Protein AF-A0A5B7ERP1-F1 (afdb_monomer_lite)

Sequence (103 aa):
MVDTQDTHITPLSYSSGKLSILLLNVYLPIDCARNKDEQMYLGKLVSLIDDALQCHICTAGDFNAKPSSEAFKDLEDVLREWDMIVADVSMMPSATFKHVNFP

Secondary structure (DSSP, 8-state):
---TT--SEEEEEEEETTEEEEEEEEE--TTGGG-THHHHHHHHHHHHHHTTTTSEEEEEEE----TTSHHHHHHHHHHHHTT-----TTTS-TT--------

Radius of gyration: 14.64 Å; chains: 1; bounding box: 37×30×34 Å

pLDDT: mean 78.35, std 14.55, range [35.94, 93.25]

Organism: Portunus trituberculatus (NCBI:txid210409)

Foldseek 3Di:
DPDPPPPQWDWDWDDDDQAIEIETEHDADLVLVVDPVLVVVLVVVLVVVVVPVSHHYDYDYCPNADCPDPSVVVSVVSCVVVVHDDDDPVNDPPPDDDDDDDD

InterPro domains:
  IPR036691 Endonuclease/exonuclease/phosphatase superfamily [G3DSA:3.60.10.10] (2-102)
  IPR036691 Endonuclease/exonuclease/phosphatase superfamily [SSF56219] (15-79)

Structure (mmCIF, N/CA/C/O backbone):
data_AF-A0A5B7ERP1-F1
#
_entry.id   AF-A0A5B7ERP1-F1
#
loop_
_atom_site.group_PDB
_atom_site.id
_atom_site.type_symbol
_atom_site.label_atom_id
_atom_site.label_alt_id
_atom_site.label_comp_id
_atom_site.label_asym_id
_atom_site.label_entity_id
_atom_site.label_seq_id
_atom_site.pdbx_PDB_ins_code
_atom_site.Cartn_x
_atom_site.Cartn_y
_atom_site.Cartn_z
_atom_site.occupancy
_atom_site.B_iso_or_equiv
_atom_site.auth_seq_id
_atom_site.auth_comp_id
_atom_site.auth_asym_id
_atom_site.auth_atom_id
_atom_site.pdbx_PDB_model_num
ATOM 1 N N . MET A 1 1 ? 13.251 13.278 8.170 1.00 35.94 1 MET A N 1
ATOM 2 C CA . MET A 1 1 ? 12.200 14.288 7.918 1.00 35.94 1 MET A CA 1
ATOM 3 C C . MET A 1 1 ? 11.337 13.741 6.808 1.00 35.94 1 MET A C 1
ATOM 5 O O . MET A 1 1 ? 11.889 13.428 5.763 1.00 35.94 1 MET A O 1
ATOM 9 N N . VAL A 1 2 ? 10.043 13.562 7.056 1.00 42.22 2 VAL A N 1
ATOM 10 C CA . VAL A 1 2 ? 9.086 13.181 6.013 1.00 42.22 2 VAL A CA 1
ATOM 11 C C . VAL A 1 2 ? 8.891 14.403 5.123 1.00 42.22 2 VAL A C 1
ATOM 13 O O . VAL A 1 2 ? 8.549 15.472 5.628 1.00 42.22 2 VAL A O 1
ATOM 16 N N . ASP A 1 3 ? 9.187 14.267 3.834 1.00 46.47 3 ASP A N 1
ATOM 17 C CA . ASP A 1 3 ? 8.910 15.309 2.851 1.00 46.47 3 ASP A CA 1
ATOM 18 C C . ASP A 1 3 ? 7.392 15.513 2.771 1.00 46.47 3 ASP A C 1
ATOM 20 O O . ASP A 1 3 ? 6.643 14.599 2.420 1.00 46.47 3 ASP A O 1
ATOM 24 N N . THR A 1 4 ? 6.933 16.699 3.163 1.00 45.72 4 THR A N 1
ATOM 25 C CA . THR A 1 4 ? 5.513 17.065 3.184 1.00 45.72 4 THR A CA 1
ATOM 26 C C . THR A 1 4 ? 4.971 17.418 1.797 1.00 45.72 4 THR A C 1
ATOM 28 O O . THR A 1 4 ? 3.768 17.646 1.673 1.00 45.72 4 THR A O 1
ATOM 31 N N . GLN A 1 5 ? 5.817 17.455 0.760 1.00 56.69 5 GLN A N 1
ATOM 32 C CA . GLN A 1 5 ? 5.402 17.624 -0.639 1.00 56.69 5 GLN A CA 1
ATOM 33 C C . GLN A 1 5 ? 5.252 16.294 -1.389 1.00 56.69 5 GLN A C 1
ATOM 35 O O . GLN A 1 5 ? 4.696 16.270 -2.488 1.00 56.69 5 GLN A O 1
ATOM 40 N N . ASP A 1 6 ? 5.715 15.186 -0.806 1.00 66.50 6 ASP A N 1
ATOM 41 C CA . ASP A 1 6 ? 5.604 13.868 -1.417 1.00 66.50 6 ASP A CA 1
ATOM 42 C C . ASP A 1 6 ? 4.172 13.318 -1.277 1.00 66.50 6 ASP A C 1
ATOM 44 O O . ASP A 1 6 ? 3.771 12.782 -0.238 1.00 66.50 6 ASP A O 1
ATOM 48 N N . THR A 1 7 ? 3.427 13.447 -2.376 1.00 76.69 7 THR A N 1
ATOM 49 C CA . THR A 1 7 ? 2.031 13.015 -2.538 1.00 76.69 7 THR A CA 1
ATOM 50 C C . THR A 1 7 ? 1.884 11.557 -2.987 1.00 76.69 7 THR A C 1
ATOM 52 O O . THR A 1 7 ? 0.756 11.081 -3.125 1.00 76.69 7 THR A O 1
ATOM 55 N N . HIS A 1 8 ? 2.988 10.820 -3.173 1.00 86.06 8 HIS A N 1
ATOM 56 C CA . HIS A 1 8 ? 2.967 9.442 -3.677 1.00 86.06 8 HIS A CA 1
ATOM 57 C C . HIS A 1 8 ? 2.380 8.439 -2.681 1.00 86.06 8 HIS A C 1
ATOM 59 O O . HIS A 1 8 ? 1.829 7.421 -3.088 1.00 86.06 8 HIS A O 1
ATOM 65 N N . ILE A 1 9 ? 2.463 8.724 -1.379 1.00 89.88 9 ILE A N 1
ATOM 66 C CA . ILE A 1 9 ? 1.779 7.953 -0.336 1.00 89.88 9 ILE A CA 1
ATOM 67 C C . ILE A 1 9 ? 1.075 8.946 0.578 1.00 89.88 9 ILE A C 1
ATOM 69 O O . ILE A 1 9 ? 1.720 9.645 1.364 1.00 89.88 9 ILE A O 1
ATOM 73 N N . THR A 1 10 ? -0.247 9.018 0.451 1.00 90.56 10 THR A N 1
ATOM 74 C CA . THR A 1 10 ? -1.088 9.927 1.233 1.00 90.56 10 THR A CA 1
ATOM 75 C C . THR A 1 10 ? -1.835 9.137 2.309 1.00 90.56 10 THR A C 1
ATOM 77 O O . THR A 1 10 ? -2.688 8.312 1.964 1.00 90.56 10 THR A O 1
ATOM 80 N N . PRO A 1 11 ? -1.549 9.370 3.602 1.00 90.94 11 PRO A N 1
ATOM 81 C CA . PRO A 1 11 ? -2.276 8.731 4.687 1.00 90.94 11 PRO A CA 1
ATOM 82 C C . PRO A 1 11 ? -3.614 9.429 4.952 1.00 90.94 11 PRO A C 1
ATOM 84 O O . PRO A 1 11 ? -3.698 10.656 5.027 1.00 90.94 11 PRO A O 1
ATOM 87 N N . LEU A 1 12 ? -4.657 8.632 5.160 1.00 90.44 12 LEU A N 1
ATOM 88 C CA . LEU A 1 12 ? -5.971 9.056 5.624 1.00 90.44 12 LEU A CA 1
ATOM 89 C C . LEU A 1 12 ? -6.351 8.217 6.844 1.00 90.44 12 LEU A C 1
ATOM 91 O O . LEU A 1 12 ? -6.597 7.016 6.739 1.00 90.44 12 LEU A O 1
ATOM 95 N N . SER A 1 13 ? -6.401 8.854 8.011 1.00 90.88 13 SER A N 1
ATOM 96 C CA . SER A 1 13 ? -6.812 8.203 9.251 1.00 90.88 13 SER A CA 1
ATOM 97 C C . SER A 1 13 ? -8.303 8.395 9.515 1.00 90.88 13 SER A C 1
ATOM 99 O O . SER A 1 13 ? -8.878 9.463 9.296 1.00 90.88 13 SER A O 1
ATOM 101 N N . TYR A 1 14 ? -8.936 7.339 10.013 1.00 89.81 14 TYR A N 1
ATOM 102 C CA . TYR A 1 14 ? -10.309 7.352 10.492 1.00 89.81 14 TYR A CA 1
ATOM 103 C C . TYR A 1 14 ? -10.378 6.650 11.842 1.00 89.81 14 TYR A C 1
ATOM 105 O O . TYR A 1 14 ? -9.932 5.514 11.982 1.00 89.81 14 TYR A O 1
ATOM 113 N N . SER A 1 15 ? -10.990 7.299 12.827 1.00 91.81 15 SER A N 1
ATOM 114 C CA . SER A 1 15 ? -11.199 6.703 14.144 1.00 91.81 15 SER A CA 1
ATOM 115 C C . SER A 1 15 ? -12.634 6.926 14.605 1.00 91.81 15 SER A C 1
ATOM 117 O O . SER A 1 15 ? -13.146 8.045 14.568 1.00 91.81 15 SER A O 1
ATOM 119 N N . SER A 1 16 ? -13.287 5.856 15.053 1.00 91.81 16 SER A N 1
ATOM 120 C CA . SER A 1 16 ? -14.635 5.896 15.619 1.00 91.81 16 SER A CA 1
ATOM 121 C C . SER A 1 16 ? -14.794 4.832 16.703 1.00 91.81 16 SER A C 1
ATOM 123 O O . SER A 1 16 ? -14.760 3.626 16.448 1.00 91.81 16 SER A O 1
ATOM 125 N N . GLY A 1 17 ? -14.947 5.278 17.951 1.00 90.00 17 GLY A N 1
ATOM 126 C CA . GLY A 1 17 ? -15.000 4.391 19.111 1.00 90.00 17 GLY A CA 1
ATOM 127 C C . GLY A 1 17 ? -13.708 3.583 19.268 1.00 90.00 17 GLY A C 1
ATOM 128 O O . GLY A 1 17 ? -12.641 4.153 19.462 1.00 90.00 17 GLY A O 1
ATOM 129 N N . LYS A 1 18 ? -13.817 2.250 19.204 1.00 90.25 18 LYS A N 1
ATOM 130 C CA . LYS A 1 18 ? -12.668 1.325 19.275 1.00 90.25 18 LYS A CA 1
ATOM 131 C C . LYS A 1 18 ? -12.050 1.014 17.910 1.00 90.25 18 LYS A C 1
ATOM 133 O O . LYS A 1 18 ? -11.051 0.308 17.853 1.00 90.25 18 LYS A O 1
ATOM 138 N N . LEU A 1 19 ? -12.668 1.477 16.826 1.00 90.88 19 LEU A N 1
ATOM 139 C CA . LEU A 1 19 ? -12.196 1.235 15.472 1.00 90.88 19 LEU A CA 1
ATOM 140 C C . LEU A 1 19 ? -11.236 2.353 15.071 1.00 90.88 19 LEU A C 1
ATOM 142 O O . LEU A 1 19 ? -11.621 3.522 15.082 1.00 90.88 19 LEU A O 1
ATOM 146 N N . SER A 1 20 ? -10.019 1.984 14.684 1.00 93.12 20 SER A N 1
ATOM 147 C CA . SER A 1 20 ? -9.061 2.885 14.047 1.00 93.12 20 SER A CA 1
ATOM 148 C C . SER A 1 20 ? -8.606 2.275 12.729 1.00 93.12 20 SER A C 1
ATOM 150 O O . SER A 1 20 ? -8.240 1.100 12.692 1.00 93.12 20 SER A O 1
ATOM 152 N N . ILE A 1 21 ? -8.677 3.050 11.652 1.00 93.25 21 ILE A N 1
ATOM 153 C CA . ILE A 1 21 ? -8.314 2.644 10.297 1.00 93.25 21 ILE A CA 1
ATOM 154 C C . ILE A 1 21 ? -7.313 3.653 9.743 1.00 93.25 21 ILE A C 1
ATOM 156 O O . ILE A 1 21 ? -7.548 4.861 9.801 1.00 93.25 21 ILE A O 1
ATOM 160 N N . LEU A 1 22 ? -6.231 3.151 9.162 1.00 92.69 22 LEU A N 1
ATOM 161 C CA . LEU A 1 22 ? -5.317 3.913 8.329 1.00 92.69 22 LEU A CA 1
ATOM 162 C C . LEU A 1 22 ? -5.479 3.455 6.878 1.00 92.69 22 LEU A C 1
ATOM 164 O O . LEU A 1 22 ? -5.194 2.308 6.539 1.00 92.69 22 LEU A O 1
ATOM 168 N N . LEU A 1 23 ? -5.960 4.357 6.029 1.00 92.38 23 LEU A N 1
ATOM 169 C CA . LEU A 1 23 ? -6.028 4.173 4.586 1.00 92.38 23 LEU A CA 1
ATOM 170 C C . LEU A 1 23 ? -4.810 4.856 3.958 1.00 92.38 23 LEU A C 1
ATOM 172 O O . LEU A 1 23 ? -4.615 6.056 4.136 1.00 92.38 23 LEU A O 1
ATOM 176 N N . LEU A 1 24 ? -3.994 4.108 3.227 1.00 92.44 24 LEU A N 1
ATOM 177 C CA . LEU A 1 24 ? -2.840 4.623 2.497 1.00 92.44 24 LEU A CA 1
ATOM 178 C C . LEU A 1 24 ? -3.189 4.654 1.010 1.00 92.44 24 LEU A C 1
ATOM 180 O O . LEU A 1 24 ? -3.305 3.607 0.376 1.00 92.44 24 LEU A O 1
ATOM 184 N N . ASN A 1 25 ? -3.387 5.856 0.467 1.00 91.38 25 ASN A N 1
ATOM 185 C CA . ASN A 1 25 ? -3.564 6.048 -0.968 1.00 91.38 25 ASN A CA 1
ATOM 186 C C . ASN A 1 25 ? -2.189 6.134 -1.638 1.00 91.38 25 ASN A C 1
ATOM 188 O O . ASN A 1 25 ? -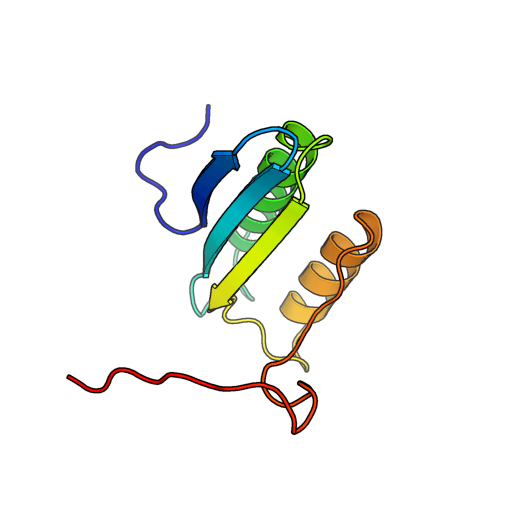1.419 7.048 -1.329 1.00 91.38 25 ASN A O 1
ATOM 192 N N . VAL A 1 26 ? -1.897 5.194 -2.534 1.00 90.19 26 VAL A N 1
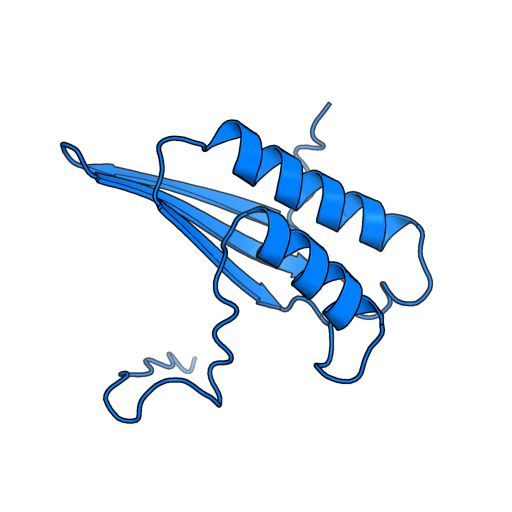ATOM 193 C CA . VAL A 1 26 ? -0.580 5.026 -3.156 1.00 90.19 26 VAL A CA 1
ATOM 194 C C . VAL A 1 26 ? -0.621 5.370 -4.645 1.00 90.19 26 VAL A C 1
ATOM 196 O O . VAL A 1 26 ? -1.513 4.954 -5.380 1.00 90.19 26 VAL A O 1
ATOM 199 N N . TYR A 1 27 ? 0.376 6.114 -5.104 1.00 89.06 27 TYR A N 1
ATOM 200 C CA . TYR A 1 27 ? 0.657 6.352 -6.514 1.00 89.06 27 TYR A CA 1
ATOM 201 C C . TYR A 1 27 ? 2.173 6.367 -6.718 1.00 89.06 27 TYR A C 1
ATOM 203 O O . TYR A 1 27 ? 2.818 7.392 -6.493 1.00 89.06 27 TYR A O 1
ATOM 211 N N . LEU A 1 28 ? 2.758 5.238 -7.116 1.00 85.94 28 LEU A N 1
ATOM 212 C CA . LEU A 1 28 ? 4.198 5.130 -7.370 1.00 85.94 28 LEU A CA 1
ATOM 213 C C . LEU A 1 28 ? 4.518 5.442 -8.843 1.00 85.94 28 LEU A C 1
ATOM 215 O O . LEU A 1 28 ? 3.713 5.119 -9.712 1.00 85.94 28 LEU A O 1
ATOM 219 N N . PRO A 1 29 ? 5.661 6.068 -9.170 1.00 80.38 29 PRO A N 1
ATOM 220 C CA . PRO A 1 29 ? 6.054 6.340 -10.557 1.00 80.38 29 PRO A CA 1
ATOM 221 C C . PRO A 1 29 ? 6.207 5.079 -11.441 1.00 80.38 29 PRO A C 1
ATOM 223 O O . PRO A 1 29 ? 6.687 4.044 -10.996 1.00 80.38 29 PRO A O 1
ATOM 226 N N . ILE A 1 30 ? 5.892 5.197 -12.740 1.00 66.38 30 ILE A N 1
ATOM 227 C CA . ILE A 1 30 ? 5.925 4.105 -13.748 1.00 66.38 30 ILE A CA 1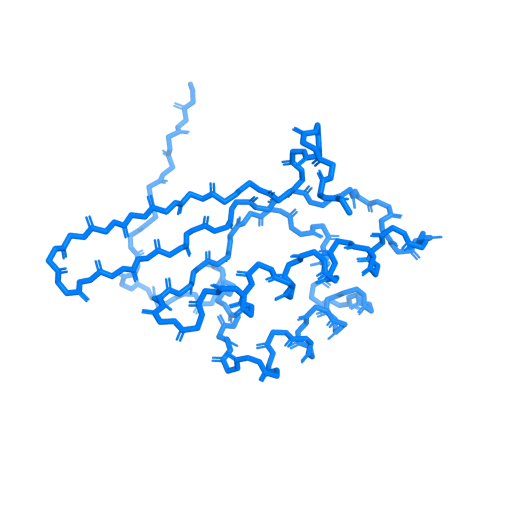
ATOM 228 C C . ILE A 1 30 ? 7.327 3.483 -13.956 1.00 66.38 30 ILE A C 1
ATOM 230 O O . ILE A 1 30 ? 7.434 2.350 -14.421 1.00 66.38 30 ILE A O 1
ATOM 234 N N . ASP A 1 31 ? 8.402 4.202 -13.618 1.00 62.94 31 ASP A N 1
ATOM 235 C CA . ASP A 1 31 ? 9.797 3.794 -13.878 1.00 62.94 31 ASP A CA 1
ATOM 236 C C . ASP A 1 31 ? 10.587 3.500 -12.585 1.00 62.94 31 ASP A C 1
ATOM 238 O O . ASP A 1 31 ? 11.803 3.689 -12.517 1.00 62.94 31 ASP A O 1
ATOM 242 N N . CYS A 1 32 ? 9.902 3.040 -11.530 1.00 52.84 32 CYS A N 1
ATOM 243 C CA . CYS A 1 32 ? 10.549 2.610 -10.283 1.00 52.84 32 CYS A CA 1
ATOM 244 C C . CYS A 1 32 ? 11.555 1.465 -10.495 1.00 52.84 32 CYS A C 1
ATOM 246 O O . CYS A 1 32 ? 12.603 1.467 -9.856 1.00 52.84 32 CYS A O 1
ATOM 248 N N . ALA A 1 33 ? 11.337 0.616 -11.509 1.00 51.66 33 ALA A N 1
ATOM 249 C CA . ALA A 1 33 ? 12.222 -0.493 -11.881 1.00 51.66 33 ALA A CA 1
ATOM 250 C C . ALA A 1 33 ? 13.659 -0.077 -12.278 1.00 51.66 33 ALA A C 1
ATOM 252 O O . ALA A 1 33 ? 14.506 -0.938 -12.526 1.00 51.66 33 ALA A O 1
ATOM 253 N N . ARG A 1 34 ? 13.956 1.229 -12.378 1.00 53.75 34 ARG A N 1
ATOM 254 C CA . ARG A 1 34 ? 15.297 1.763 -12.666 1.00 53.75 34 ARG A CA 1
ATOM 255 C C . ARG A 1 34 ? 15.920 2.590 -11.536 1.00 53.75 34 ARG A C 1
ATOM 257 O O . ARG A 1 34 ? 17.091 2.952 -11.671 1.00 53.75 34 ARG A O 1
ATOM 264 N N . ASN A 1 35 ? 15.219 2.869 -10.431 1.00 53.84 35 ASN A N 1
ATOM 265 C CA . ASN A 1 35 ? 15.624 3.918 -9.488 1.00 53.84 35 ASN A CA 1
ATOM 266 C C . ASN A 1 35 ? 15.736 3.478 -8.020 1.00 53.84 35 ASN A C 1
ATOM 268 O O . ASN A 1 35 ? 14.931 2.722 -7.489 1.00 53.84 35 ASN A O 1
ATOM 272 N N . LYS A 1 36 ? 16.692 4.112 -7.324 1.00 61.28 36 LYS A N 1
ATOM 273 C CA . LYS A 1 36 ? 16.829 4.139 -5.853 1.00 61.28 36 LYS A CA 1
ATOM 274 C C . LYS A 1 36 ? 15.553 4.590 -5.123 1.00 61.28 36 LYS A C 1
ATOM 276 O O . LYS A 1 36 ? 15.429 4.370 -3.922 1.00 61.28 36 LYS A O 1
ATOM 281 N N . ASP A 1 37 ? 14.637 5.229 -5.844 1.00 69.94 37 ASP A N 1
ATOM 282 C CA . ASP A 1 37 ? 13.414 5.818 -5.310 1.00 69.94 37 ASP A CA 1
ATOM 283 C C . ASP A 1 37 ? 12.372 4.755 -4.938 1.00 69.94 37 ASP A C 1
ATOM 285 O O . ASP A 1 37 ? 11.588 4.975 -4.023 1.00 69.94 37 ASP A O 1
ATOM 289 N N . GLU A 1 38 ? 12.388 3.574 -5.568 1.00 73.00 38 GLU A N 1
ATOM 290 C CA . GLU A 1 38 ? 11.469 2.482 -5.214 1.00 73.00 38 GLU A CA 1
ATOM 291 C C . GLU A 1 38 ? 11.638 2.058 -3.752 1.00 73.00 38 GLU A C 1
ATOM 293 O O . GLU A 1 38 ? 10.684 2.043 -2.976 1.00 73.00 38 GLU A O 1
ATOM 298 N N . GLN A 1 39 ? 12.886 1.826 -3.348 1.00 77.31 39 GLN A N 1
ATOM 299 C CA . GLN A 1 39 ? 13.243 1.479 -1.973 1.00 77.31 39 GLN A CA 1
ATOM 300 C C . GLN A 1 39 ? 12.892 2.602 -0.988 1.00 77.31 39 GLN A C 1
ATOM 302 O O . GLN A 1 39 ? 12.520 2.338 0.154 1.00 77.31 39 GLN A O 1
ATOM 307 N N . MET A 1 40 ? 12.954 3.864 -1.426 1.00 84.81 40 MET A N 1
ATOM 308 C CA . MET A 1 40 ? 12.505 4.999 -0.620 1.00 84.81 40 MET A CA 1
ATOM 309 C C . MET A 1 40 ? 10.989 4.955 -0.384 1.00 84.81 40 MET A C 1
ATOM 311 O O . MET A 1 40 ? 10.550 5.161 0.748 1.00 84.81 40 MET A O 1
ATOM 315 N N . TYR A 1 41 ? 10.188 4.669 -1.414 1.00 85.19 41 TYR A N 1
ATOM 316 C CA . TYR A 1 41 ? 8.732 4.579 -1.276 1.00 85.19 41 TYR A CA 1
ATOM 317 C C . TYR A 1 41 ? 8.298 3.362 -0.458 1.00 85.19 41 TYR A C 1
ATOM 319 O O . TYR A 1 41 ? 7.421 3.501 0.395 1.00 85.19 41 TYR A O 1
ATOM 327 N N . LEU A 1 42 ? 8.941 2.206 -0.646 1.00 85.81 42 LEU A N 1
ATOM 328 C CA . LEU A 1 42 ? 8.720 1.028 0.198 1.00 85.81 42 LEU A CA 1
ATOM 329 C C . LEU A 1 42 ? 9.094 1.320 1.656 1.00 85.81 42 LEU A C 1
ATOM 331 O O . LEU A 1 42 ? 8.298 1.064 2.554 1.00 85.81 42 LEU A O 1
ATOM 335 N N . GLY A 1 43 ? 10.240 1.960 1.903 1.00 87.81 43 GLY A N 1
ATOM 336 C CA . GLY A 1 43 ? 10.636 2.380 3.249 1.00 87.81 43 GLY A CA 1
ATOM 337 C C . GLY A 1 43 ? 9.656 3.371 3.886 1.00 87.81 43 GLY A C 1
ATOM 338 O O . GLY A 1 43 ? 9.354 3.269 5.075 1.00 87.81 43 GLY A O 1
ATOM 339 N N . LYS A 1 44 ? 9.102 4.309 3.105 1.00 88.94 44 LYS A N 1
ATOM 340 C CA . LYS A 1 44 ? 8.054 5.231 3.574 1.00 88.94 44 LYS A CA 1
ATOM 341 C C . LYS A 1 44 ? 6.755 4.491 3.900 1.00 88.94 44 LYS A C 1
ATOM 343 O O . LYS A 1 44 ? 6.146 4.789 4.924 1.00 88.94 44 LYS A O 1
ATOM 348 N N . LEU A 1 45 ? 6.343 3.540 3.060 1.00 89.12 45 LEU A N 1
ATOM 349 C CA . LEU A 1 45 ? 5.170 2.697 3.299 1.00 89.12 45 LEU A CA 1
ATOM 350 C C . LEU A 1 45 ? 5.318 1.926 4.615 1.00 89.12 45 LEU A C 1
ATOM 352 O O . LEU A 1 45 ? 4.434 2.003 5.464 1.00 89.12 45 LEU A O 1
ATOM 356 N N . VAL A 1 46 ? 6.460 1.265 4.802 1.00 89.31 46 VAL A N 1
ATOM 357 C CA . VAL A 1 46 ? 6.806 0.524 6.022 1.00 89.31 46 VAL A CA 1
ATOM 358 C C . VAL A 1 46 ? 6.779 1.423 7.251 1.00 89.31 46 VAL A C 1
ATOM 360 O O . VAL A 1 46 ? 6.096 1.109 8.219 1.00 89.31 46 VAL A O 1
ATOM 363 N N . SER A 1 47 ? 7.434 2.586 7.196 1.00 90.25 47 SER A N 1
ATOM 364 C CA . SER A 1 47 ? 7.444 3.530 8.319 1.00 90.25 47 SER A CA 1
ATOM 365 C C . SER A 1 47 ? 6.031 3.950 8.734 1.00 90.25 47 SER A C 1
ATOM 367 O O . SER A 1 47 ? 5.759 4.074 9.922 1.00 90.25 47 SER A O 1
ATOM 369 N N . LEU A 1 48 ? 5.123 4.154 7.775 1.00 90.06 48 LEU A N 1
ATOM 370 C CA . LEU A 1 48 ? 3.731 4.507 8.067 1.00 90.06 48 LEU A CA 1
ATOM 371 C C . LEU A 1 48 ? 2.939 3.340 8.671 1.00 90.06 48 LEU A C 1
ATOM 373 O O . LEU A 1 48 ? 2.029 3.576 9.464 1.00 90.06 48 LEU A O 1
ATOM 377 N N . ILE A 1 49 ? 3.259 2.102 8.290 1.00 89.12 49 ILE A N 1
ATOM 378 C CA . ILE A 1 49 ? 2.648 0.893 8.852 1.00 89.12 49 ILE A CA 1
ATOM 379 C C . ILE A 1 49 ? 3.117 0.689 10.299 1.00 89.12 49 ILE A C 1
ATOM 381 O O . ILE A 1 49 ? 2.286 0.491 11.188 1.00 89.12 49 ILE A O 1
ATOM 385 N N . ASP A 1 50 ? 4.421 0.812 10.549 1.00 88.88 50 ASP A N 1
ATOM 386 C CA . ASP A 1 50 ? 5.024 0.675 11.880 1.00 88.88 50 ASP A CA 1
ATOM 387 C C . ASP A 1 50 ? 4.533 1.747 12.861 1.00 88.88 50 ASP A C 1
ATOM 389 O O . ASP A 1 50 ? 4.271 1.462 14.032 1.00 88.88 50 ASP A O 1
ATOM 393 N N . ASP A 1 51 ? 4.318 2.976 12.391 1.00 88.31 51 ASP A N 1
ATOM 394 C CA . ASP A 1 51 ? 3.749 4.046 13.217 1.00 88.31 51 ASP A CA 1
ATOM 395 C C . ASP A 1 51 ? 2.268 3.786 13.586 1.00 88.31 51 ASP A C 1
ATOM 397 O O . ASP A 1 51 ? 1.713 4.444 14.473 1.00 88.31 51 ASP A O 1
ATOM 401 N N . ALA A 1 52 ? 1.614 2.814 12.938 1.00 85.50 52 ALA A N 1
ATOM 402 C CA . ALA A 1 52 ? 0.177 2.563 13.012 1.00 85.50 52 ALA A CA 1
ATOM 403 C C . ALA A 1 52 ? -0.212 1.200 13.620 1.00 85.50 52 ALA A C 1
ATOM 405 O O . ALA A 1 52 ? -1.345 0.757 13.425 1.00 85.50 52 ALA A O 1
ATOM 406 N N . LEU A 1 53 ? 0.659 0.574 14.425 1.00 71.25 53 LEU A N 1
ATOM 407 C CA . LEU A 1 53 ? 0.505 -0.782 15.004 1.00 71.25 53 LEU A CA 1
ATOM 408 C C . LEU A 1 53 ? -0.826 -1.098 15.729 1.00 71.25 53 LEU A C 1
ATOM 410 O O . LEU A 1 53 ? -1.119 -2.262 15.987 1.00 71.25 53 LEU A O 1
ATOM 414 N N . GLN A 1 54 ? -1.637 -0.099 16.089 1.00 77.44 54 GLN A N 1
ATOM 415 C CA . GLN A 1 54 ? -2.949 -0.289 16.736 1.00 77.44 54 GLN A CA 1
ATOM 416 C C . GLN A 1 54 ? -4.148 -0.037 15.803 1.00 77.44 54 GLN A C 1
ATOM 418 O O . GLN A 1 54 ? -5.290 0.017 16.265 1.00 77.44 54 GLN A O 1
ATOM 423 N N . CYS A 1 55 ? -3.912 0.142 14.503 1.00 84.50 55 CYS A N 1
ATOM 424 C CA . CYS A 1 55 ? -4.940 0.438 13.509 1.00 84.50 55 CYS A CA 1
ATOM 425 C C . CYS A 1 55 ? -5.117 -0.726 12.532 1.00 84.50 55 CYS A C 1
ATOM 427 O O . CYS A 1 55 ? -4.180 -1.454 12.222 1.00 84.50 55 CYS A O 1
ATOM 429 N N . HIS A 1 56 ? -6.318 -0.864 11.978 1.00 89.12 56 HIS A N 1
ATOM 430 C CA . HIS A 1 56 ? -6.500 -1.621 10.746 1.00 89.12 56 HIS A CA 1
ATOM 431 C C . HIS A 1 56 ? -5.891 -0.827 9.595 1.00 89.12 56 HIS A C 1
ATOM 433 O O . HIS A 1 56 ? -6.218 0.345 9.420 1.00 89.12 56 HIS A O 1
ATOM 439 N N . ILE A 1 57 ? -5.030 -1.451 8.802 1.00 90.81 57 ILE A N 1
ATOM 440 C CA . ILE A 1 57 ? -4.333 -0.770 7.712 1.00 90.81 57 ILE A CA 1
ATOM 441 C C . ILE A 1 57 ? -4.852 -1.306 6.383 1.00 90.81 57 ILE A C 1
ATOM 443 O O . ILE A 1 57 ? -4.979 -2.514 6.191 1.00 90.81 57 ILE A O 1
ATOM 447 N N . CYS A 1 58 ? -5.159 -0.401 5.462 1.00 90.50 58 CYS A N 1
ATOM 448 C CA . CYS A 1 58 ? -5.459 -0.727 4.077 1.00 90.50 58 CYS A CA 1
ATOM 449 C C . CYS A 1 58 ? -4.603 0.162 3.185 1.00 90.50 58 CYS A C 1
ATOM 451 O O . CYS A 1 58 ? -4.618 1.383 3.327 1.00 90.50 58 CYS A O 1
ATOM 453 N N . THR A 1 59 ? -3.869 -0.453 2.267 1.00 89.50 59 THR A N 1
ATOM 454 C CA . THR A 1 59 ? -3.098 0.254 1.249 1.00 89.50 59 THR A CA 1
ATOM 455 C C . THR A 1 59 ? -3.719 -0.014 -0.113 1.00 89.50 59 THR A C 1
ATOM 457 O O . THR A 1 59 ? -4.046 -1.158 -0.434 1.00 89.50 59 THR A O 1
ATOM 460 N N . ALA A 1 60 ? -3.966 1.040 -0.885 1.00 89.19 60 ALA A N 1
ATOM 461 C CA . ALA A 1 60 ? -4.651 0.942 -2.165 1.00 89.19 60 ALA A CA 1
ATOM 462 C C . ALA A 1 60 ? -4.201 2.050 -3.114 1.00 89.19 60 ALA A C 1
ATOM 464 O O . ALA A 1 60 ? -3.953 3.179 -2.699 1.00 89.19 60 ALA A O 1
ATOM 465 N N . GLY A 1 61 ? -4.147 1.729 -4.403 1.00 88.31 61 GLY A N 1
ATOM 466 C CA . GLY A 1 61 ? -3.811 2.682 -5.449 1.00 88.31 61 GLY A CA 1
ATOM 467 C C . GLY A 1 61 ? -2.963 2.049 -6.542 1.00 88.31 61 GLY A C 1
ATOM 468 O O . GLY A 1 61 ? -2.992 0.832 -6.732 1.00 88.31 61 GLY A O 1
ATOM 469 N N . ASP A 1 62 ? -2.234 2.882 -7.275 1.00 86.75 62 ASP A N 1
ATOM 470 C CA . ASP A 1 62 ? -1.399 2.447 -8.390 1.00 86.75 62 ASP A CA 1
ATOM 471 C C . ASP A 1 62 ? 0.059 2.325 -7.944 1.00 86.75 62 ASP A C 1
ATOM 473 O O . ASP A 1 62 ? 0.790 3.308 -7.832 1.00 86.75 62 ASP A O 1
ATOM 477 N N . PHE A 1 63 ? 0.484 1.095 -7.675 1.00 85.69 63 PHE A N 1
ATOM 478 C CA . PHE A 1 63 ? 1.873 0.794 -7.333 1.00 85.69 63 PHE A CA 1
ATOM 479 C C . PHE A 1 63 ? 2.788 0.757 -8.560 1.00 85.69 63 PHE A C 1
ATOM 481 O O . PHE A 1 63 ? 3.995 0.610 -8.398 1.00 85.69 63 PHE A O 1
ATOM 488 N N . ASN A 1 64 ? 2.240 0.813 -9.782 1.00 83.56 64 ASN A N 1
ATOM 489 C CA . ASN A 1 64 ? 2.970 0.607 -11.035 1.00 83.56 64 ASN A CA 1
ATOM 490 C C . ASN A 1 64 ? 3.853 -0.663 -11.074 1.00 83.56 64 ASN A C 1
ATOM 492 O O . ASN A 1 64 ? 4.730 -0.813 -11.925 1.00 83.56 64 ASN A O 1
ATOM 496 N N . ALA A 1 65 ? 3.560 -1.630 -10.202 1.00 82.12 65 ALA A N 1
ATOM 497 C CA . ALA A 1 65 ? 4.254 -2.899 -10.075 1.00 82.12 65 ALA A CA 1
ATOM 498 C C . ALA A 1 65 ? 3.388 -4.006 -10.682 1.00 82.12 65 ALA A C 1
ATOM 500 O O . ALA A 1 65 ? 2.350 -4.392 -10.143 1.00 82.12 65 ALA A O 1
ATOM 501 N N . LYS A 1 66 ? 3.792 -4.520 -11.847 1.00 82.38 66 LYS A N 1
ATOM 502 C CA . LYS A 1 66 ? 3.072 -5.629 -12.494 1.00 82.38 66 LYS A CA 1
ATOM 503 C C . LYS A 1 66 ? 3.293 -6.911 -11.689 1.00 82.38 66 LYS A C 1
ATOM 505 O O . LYS A 1 66 ? 4.443 -7.140 -11.326 1.00 82.38 66 LYS A O 1
ATOM 510 N N . PRO A 1 67 ? 2.306 -7.817 -11.549 1.00 82.31 67 PRO A N 1
ATOM 511 C CA . PRO A 1 67 ? 2.491 -9.091 -10.840 1.00 82.31 67 PRO A CA 1
ATOM 512 C C . PRO A 1 67 ? 3.698 -9.928 -11.304 1.00 82.31 67 PRO A C 1
ATOM 514 O O . PRO A 1 67 ? 4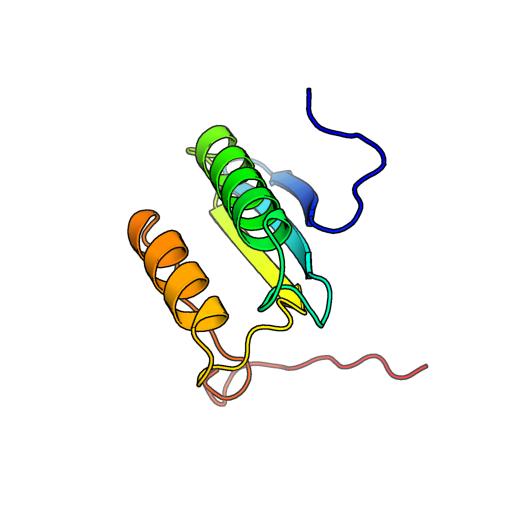.244 -10.725 -10.553 1.00 82.31 67 PRO A O 1
ATOM 517 N N . SER A 1 68 ? 4.140 -9.751 -12.553 1.00 82.31 68 SER A N 1
ATOM 518 C CA . SER A 1 68 ? 5.310 -10.430 -13.122 1.00 82.31 68 SER A CA 1
ATOM 519 C C . SER A 1 68 ? 6.652 -9.702 -12.928 1.00 82.31 68 SER A C 1
ATOM 521 O O . SER A 1 68 ? 7.672 -10.209 -13.390 1.00 82.31 68 SER A O 1
ATOM 523 N N . SER A 1 69 ? 6.664 -8.495 -12.357 1.00 82.38 69 SER A N 1
ATOM 524 C CA . SER A 1 69 ? 7.866 -7.662 -12.176 1.00 82.38 69 SER A CA 1
ATOM 525 C C . SER A 1 69 ? 8.579 -7.940 -10.851 1.00 82.38 69 SER A C 1
ATOM 527 O O . SER A 1 69 ? 7.953 -8.387 -9.896 1.00 82.38 69 SER A O 1
ATOM 529 N N . GLU A 1 70 ? 9.884 -7.655 -10.785 1.00 83.56 70 GLU A N 1
ATOM 530 C CA . GLU A 1 70 ? 10.660 -7.716 -9.532 1.00 83.56 70 GLU A CA 1
ATOM 531 C C . GLU A 1 70 ? 10.121 -6.739 -8.483 1.00 83.56 70 GLU A C 1
ATOM 533 O O . GLU A 1 70 ? 9.922 -7.145 -7.348 1.00 83.56 70 GLU A O 1
ATOM 538 N N . ALA A 1 71 ? 9.730 -5.531 -8.894 1.00 81.00 71 ALA A N 1
ATOM 539 C CA . ALA A 1 71 ? 9.103 -4.541 -8.019 1.00 81.00 71 ALA A CA 1
ATOM 540 C C . ALA A 1 71 ? 7.864 -5.069 -7.276 1.00 81.00 71 ALA A C 1
ATOM 542 O O . ALA A 1 71 ? 7.621 -4.750 -6.115 1.00 81.00 71 ALA A O 1
ATOM 543 N N . PHE A 1 72 ? 7.064 -5.918 -7.931 1.00 85.00 72 PHE A N 1
ATOM 544 C CA . PHE A 1 72 ? 5.918 -6.540 -7.271 1.00 85.00 72 PHE A CA 1
ATOM 545 C C . PHE A 1 72 ? 6.346 -7.592 -6.250 1.00 85.00 72 PHE A C 1
ATOM 547 O O . PHE A 1 72 ? 5.695 -7.711 -5.221 1.00 85.00 72 PHE A O 1
ATOM 554 N N . LYS A 1 73 ? 7.430 -8.332 -6.508 1.00 86.00 73 LYS A N 1
ATOM 555 C CA . LYS A 1 73 ? 7.968 -9.300 -5.543 1.00 86.00 73 LYS A CA 1
ATOM 556 C C . LYS A 1 73 ? 8.520 -8.592 -4.312 1.00 86.00 73 LYS A C 1
ATOM 558 O O . LYS A 1 73 ? 8.184 -8.997 -3.210 1.00 86.00 73 LYS A O 1
ATOM 563 N N . ASP A 1 74 ? 9.279 -7.515 -4.505 1.00 85.75 74 ASP A N 1
ATOM 564 C CA . ASP A 1 74 ? 9.809 -6.702 -3.407 1.00 85.75 74 ASP A CA 1
ATOM 565 C C . ASP A 1 74 ? 8.666 -6.112 -2.569 1.00 85.75 74 ASP A C 1
ATOM 567 O O . ASP A 1 74 ? 8.669 -6.215 -1.343 1.00 85.75 74 ASP A O 1
ATOM 571 N N . LEU A 1 75 ? 7.637 -5.563 -3.225 1.00 86.12 75 LEU A N 1
ATOM 572 C CA . LEU A 1 75 ? 6.426 -5.091 -2.556 1.00 86.12 75 LEU A CA 1
ATOM 573 C C . LEU A 1 75 ? 5.700 -6.220 -1.807 1.00 86.12 75 LEU A C 1
ATOM 575 O O . LEU A 1 75 ? 5.272 -6.019 -0.675 1.00 86.12 75 LEU A O 1
ATOM 579 N N . GLU A 1 76 ? 5.524 -7.385 -2.429 1.00 87.50 76 GLU A N 1
ATOM 580 C CA . GLU A 1 76 ? 4.829 -8.524 -1.825 1.00 87.50 76 GLU A CA 1
ATOM 581 C C . GLU A 1 76 ? 5.584 -9.061 -0.605 1.00 87.50 76 GLU A C 1
ATOM 583 O O . GLU A 1 76 ? 4.957 -9.331 0.419 1.00 87.50 76 GLU A O 1
ATOM 588 N N . ASP A 1 77 ? 6.907 -9.191 -0.694 1.00 88.56 77 ASP A N 1
ATOM 589 C CA . ASP A 1 77 ? 7.746 -9.666 0.403 1.00 88.56 77 ASP A CA 1
ATOM 590 C C . ASP A 1 77 ? 7.713 -8.688 1.579 1.00 88.56 77 ASP A C 1
ATOM 592 O O . ASP A 1 77 ? 7.489 -9.130 2.705 1.00 88.56 77 ASP A O 1
ATOM 596 N N . VAL A 1 78 ? 7.799 -7.376 1.314 1.00 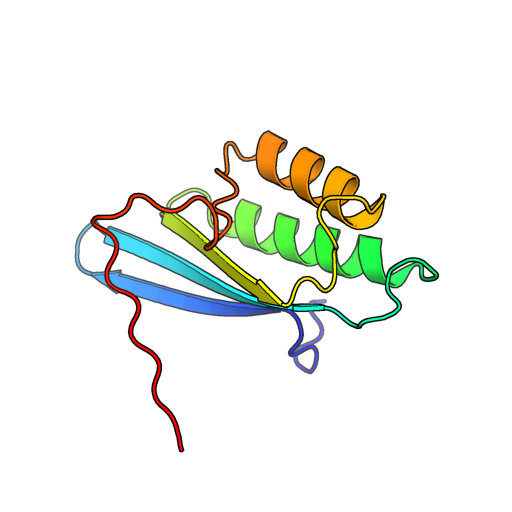87.12 78 VAL A N 1
ATOM 597 C CA . VAL A 1 78 ? 7.570 -6.335 2.327 1.00 87.12 78 VAL A CA 1
ATOM 598 C C . VAL A 1 78 ? 6.191 -6.528 2.949 1.00 87.12 78 VAL A C 1
ATOM 600 O O . VAL A 1 78 ? 6.100 -6.820 4.128 1.00 87.12 78 VAL A O 1
ATOM 603 N N . LEU A 1 79 ? 5.100 -6.465 2.184 1.00 86.69 79 LEU A N 1
ATOM 604 C CA . LEU A 1 79 ? 3.738 -6.555 2.734 1.00 86.69 79 LEU A CA 1
ATOM 605 C C . LEU A 1 79 ? 3.486 -7.844 3.540 1.00 86.69 79 LEU A C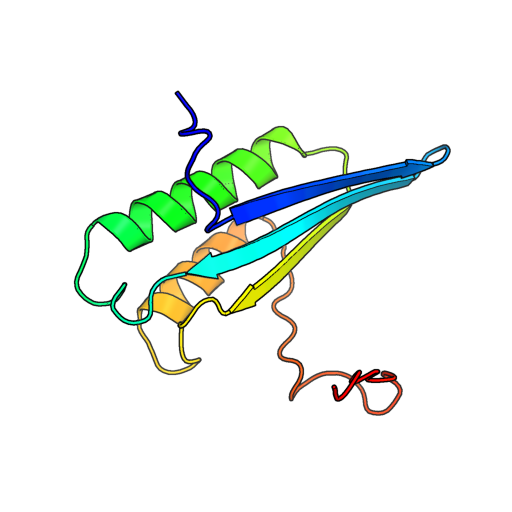 1
ATOM 607 O O . LEU A 1 79 ? 2.743 -7.817 4.526 1.00 86.69 79 LEU A O 1
ATOM 611 N N . ARG A 1 80 ? 4.123 -8.957 3.162 1.00 87.94 80 ARG A N 1
ATOM 612 C CA . ARG A 1 80 ? 4.034 -10.233 3.878 1.00 87.94 80 ARG A CA 1
ATOM 613 C C . ARG A 1 80 ? 4.681 -10.177 5.264 1.00 87.94 80 ARG A C 1
ATOM 615 O O . ARG A 1 80 ? 4.175 -10.841 6.164 1.00 87.94 80 ARG A O 1
ATOM 622 N N . GLU A 1 81 ? 5.738 -9.388 5.466 1.00 88.69 81 GLU A N 1
ATOM 623 C CA . GLU A 1 81 ? 6.354 -9.189 6.791 1.00 88.69 81 GLU A CA 1
ATOM 624 C C . GLU A 1 81 ? 5.397 -8.525 7.800 1.00 88.69 81 GLU A C 1
ATOM 626 O O . GLU A 1 81 ? 5.518 -8.769 8.999 1.00 88.69 81 GLU A O 1
ATOM 631 N N . TRP A 1 82 ? 4.405 -7.759 7.326 1.00 84.94 82 TRP A N 1
ATOM 632 C CA . TRP A 1 82 ? 3.357 -7.137 8.154 1.00 84.94 82 TRP A CA 1
ATOM 633 C C . TRP A 1 82 ? 2.016 -7.886 8.111 1.00 84.94 82 TRP A C 1
ATOM 635 O O . TRP A 1 82 ? 0.972 -7.296 8.397 1.00 84.94 82 TRP A O 1
ATOM 645 N N . ASP A 1 83 ? 2.018 -9.169 7.730 1.00 87.00 83 ASP A N 1
ATOM 646 C CA . ASP A 1 83 ? 0.812 -10.004 7.608 1.00 87.00 83 ASP A CA 1
ATOM 647 C C . ASP A 1 83 ? -0.290 -9.368 6.727 1.00 87.00 83 ASP A C 1
ATOM 649 O O . ASP A 1 83 ? -1.487 -9.649 6.876 1.00 87.00 83 ASP A O 1
ATOM 653 N N . MET A 1 84 ? 0.091 -8.493 5.789 1.00 86.00 84 MET A N 1
ATOM 654 C CA . MET A 1 84 ? -0.860 -7.849 4.894 1.00 86.00 84 MET A CA 1
ATOM 655 C C . MET A 1 84 ? -1.246 -8.794 3.760 1.00 86.00 84 MET A C 1
ATOM 657 O O . MET A 1 84 ? -0.422 -9.475 3.151 1.00 86.00 84 MET A O 1
ATOM 661 N N . ILE A 1 85 ? -2.538 -8.805 3.441 1.00 83.19 85 ILE A N 1
ATOM 662 C CA . ILE A 1 85 ? -3.080 -9.609 2.350 1.00 83.19 85 ILE A CA 1
ATOM 663 C C . ILE A 1 85 ? -3.128 -8.745 1.093 1.00 83.19 85 ILE A C 1
ATOM 665 O O . ILE A 1 85 ? -3.842 -7.741 1.048 1.00 83.19 85 ILE A O 1
ATOM 669 N N . VAL A 1 86 ? -2.413 -9.164 0.050 1.00 81.12 86 VAL A N 1
ATOM 670 C CA . VAL A 1 86 ? -2.518 -8.545 -1.273 1.00 81.12 86 VAL A CA 1
ATOM 671 C C . VAL A 1 86 ? -3.821 -9.002 -1.925 1.00 81.12 86 VAL A C 1
ATOM 673 O O . VAL A 1 86 ? -3.992 -10.170 -2.272 1.00 81.12 86 VAL A O 1
ATOM 676 N N . ALA A 1 87 ? -4.759 -8.071 -2.084 1.00 76.00 87 ALA A N 1
ATOM 677 C CA . ALA A 1 87 ? -6.017 -8.305 -2.777 1.00 76.00 87 ALA A CA 1
ATOM 678 C C . ALA A 1 87 ? -5.962 -7.675 -4.172 1.00 76.00 87 ALA A C 1
ATOM 680 O O . ALA A 1 87 ? -6.222 -6.484 -4.338 1.00 76.00 87 ALA A O 1
ATOM 681 N N . ASP A 1 88 ? -5.656 -8.475 -5.194 1.00 67.81 88 ASP A N 1
ATOM 682 C CA . ASP A 1 88 ? -5.890 -8.045 -6.570 1.00 67.81 88 ASP A CA 1
ATOM 683 C C . ASP A 1 88 ? -7.409 -7.923 -6.792 1.00 67.81 88 ASP A C 1
ATOM 685 O O . ASP A 1 88 ? -8.178 -8.850 -6.523 1.00 67.81 88 ASP A O 1
ATOM 689 N N . VAL A 1 89 ? -7.864 -6.776 -7.301 1.00 64.44 89 VAL A N 1
ATOM 690 C CA . VAL A 1 89 ? -9.259 -6.555 -7.718 1.00 64.44 89 VAL A CA 1
ATOM 691 C C . VAL A 1 89 ? -9.747 -7.594 -8.732 1.00 64.44 89 VAL A C 1
ATOM 693 O O . VAL A 1 89 ? -10.960 -7.804 -8.843 1.00 64.44 89 VAL A O 1
ATOM 696 N N . SER A 1 90 ? -8.843 -8.230 -9.481 1.00 58.56 90 SER A N 1
ATOM 697 C CA . SER A 1 90 ? -9.131 -9.355 -10.377 1.00 58.56 90 SER A CA 1
ATOM 698 C C . SER A 1 90 ? -9.441 -10.658 -9.623 1.00 58.56 90 SER A C 1
ATOM 700 O O . SER A 1 90 ? -10.170 -11.502 -10.138 1.00 58.56 90 SER A O 1
ATOM 702 N N . MET A 1 91 ? -8.957 -10.785 -8.385 1.00 56.34 91 MET A N 1
ATOM 703 C CA . MET A 1 91 ? -9.087 -11.961 -7.519 1.00 56.34 91 MET A CA 1
ATOM 704 C C . MET A 1 91 ? -10.110 -11.782 -6.388 1.00 56.34 91 MET A C 1
ATOM 706 O O . MET A 1 91 ? -10.310 -12.692 -5.582 1.00 56.34 91 MET A O 1
ATOM 710 N N . MET A 1 92 ? -10.781 -10.629 -6.313 1.00 64.31 92 MET A N 1
ATOM 711 C CA . MET A 1 92 ? -11.838 -10.402 -5.328 1.00 64.31 92 MET A CA 1
ATOM 712 C C . MET A 1 92 ? -13.011 -11.377 -5.534 1.00 64.31 92 MET A C 1
ATOM 714 O O . MET A 1 92 ? -13.373 -11.662 -6.680 1.00 64.31 92 MET A O 1
ATOM 718 N N . PRO A 1 93 ? -13.654 -11.856 -4.448 1.00 66.25 93 PRO A N 1
ATOM 719 C CA . PRO A 1 93 ? -14.835 -12.705 -4.549 1.00 66.25 93 PRO A CA 1
ATOM 720 C C . PRO A 1 93 ? -15.908 -12.081 -5.445 1.00 66.25 93 PRO A C 1
ATOM 722 O O . PRO A 1 93 ? -16.108 -10.867 -5.446 1.00 66.25 93 PRO A O 1
ATOM 725 N N . SER A 1 94 ? -16.674 -12.912 -6.153 1.00 65.31 94 SER A N 1
ATOM 726 C CA . SER A 1 94 ? -17.760 -12.451 -7.032 1.00 65.31 94 SER A CA 1
ATOM 727 C C . SER A 1 94 ? -18.856 -11.656 -6.304 1.00 65.31 94 SER A C 1
ATOM 729 O O . SER A 1 94 ? -19.645 -10.972 -6.946 1.00 65.31 94 SER A O 1
ATOM 731 N N . ALA A 1 95 ? -18.909 -11.742 -4.971 1.00 70.44 95 ALA A N 1
ATOM 732 C CA . ALA A 1 95 ? -19.813 -10.979 -4.115 1.00 70.44 95 ALA A CA 1
ATOM 733 C C . ALA A 1 95 ? -19.316 -9.553 -3.790 1.00 70.44 95 ALA A C 1
ATOM 735 O O . ALA A 1 95 ? -19.997 -8.821 -3.072 1.00 70.44 95 ALA A O 1
ATOM 736 N N . THR A 1 96 ? -18.150 -9.140 -4.292 1.00 68.00 96 THR A N 1
ATOM 737 C CA . THR A 1 96 ? -17.623 -7.789 -4.081 1.00 68.00 96 THR A CA 1
ATOM 738 C C . THR A 1 96 ? -18.285 -6.789 -5.029 1.00 68.00 96 THR A C 1
ATOM 740 O O . THR A 1 96 ? -18.213 -6.922 -6.251 1.00 68.00 96 THR A O 1
ATOM 743 N N . PHE A 1 97 ? -18.901 -5.745 -4.472 1.00 68.88 97 PHE A N 1
ATOM 744 C CA . PHE A 1 97 ? -19.462 -4.640 -5.246 1.00 68.88 97 PHE A CA 1
ATOM 745 C C . PHE A 1 97 ? -18.359 -3.655 -5.653 1.00 68.88 97 PHE A C 1
ATOM 747 O O . PHE A 1 97 ? -17.685 -3.080 -4.800 1.00 68.88 97 PHE A O 1
ATOM 754 N N . LYS A 1 98 ? -18.185 -3.442 -6.962 1.00 64.06 98 LYS A N 1
ATOM 755 C CA . LYS A 1 98 ? -17.288 -2.417 -7.512 1.00 64.06 98 LYS A CA 1
ATOM 756 C C . LYS A 1 98 ? -18.118 -1.196 -7.896 1.00 64.06 98 LYS A C 1
ATOM 758 O O . LYS A 1 98 ? -18.949 -1.278 -8.797 1.00 64.06 98 LYS A O 1
ATOM 763 N N . HIS A 1 99 ? -17.887 -0.068 -7.231 1.00 67.44 99 HIS A N 1
ATOM 764 C CA . HIS A 1 99 ? -18.450 1.215 -7.639 1.00 67.44 99 HIS A CA 1
ATOM 765 C C . HIS A 1 99 ? -17.414 1.976 -8.464 1.00 67.44 99 HIS A C 1
ATOM 767 O O . HIS A 1 99 ? -16.346 2.310 -7.957 1.00 67.44 99 HIS A O 1
ATOM 773 N N . VAL A 1 100 ? -17.727 2.236 -9.731 1.00 66.62 100 VAL A N 1
ATOM 774 C CA . VAL A 1 100 ? -16.918 3.087 -10.607 1.00 66.62 100 VAL A CA 1
ATOM 775 C C . VAL A 1 100 ? -17.730 4.347 -10.870 1.00 66.62 100 VAL A C 1
ATOM 777 O O . VAL A 1 100 ? -18.781 4.275 -11.506 1.00 66.62 100 VAL A O 1
ATOM 780 N N . ASN A 1 101 ? -17.265 5.488 -10.363 1.00 46.31 101 ASN A N 1
ATOM 781 C CA . ASN A 1 101 ? -17.779 6.782 -10.799 1.00 46.31 101 ASN A CA 1
ATOM 782 C C . ASN A 1 101 ? -17.094 7.133 -12.119 1.00 46.31 101 ASN A C 1
ATOM 784 O O . ASN A 1 101 ? -15.883 7.350 -12.150 1.00 46.31 101 ASN A O 1
ATOM 788 N N . PHE A 1 102 ? -17.864 7.160 -13.204 1.00 36.56 102 PHE A N 1
ATOM 789 C CA . PHE A 1 102 ? -17.417 7.759 -14.456 1.00 36.56 102 PHE A CA 1
ATOM 790 C C . PHE A 1 102 ? -17.707 9.269 -14.402 1.00 36.56 102 PHE A C 1
ATOM 792 O O . PHE A 1 102 ? -18.793 9.633 -13.941 1.00 36.56 102 PHE A O 1
ATOM 799 N N . PRO A 1 103 ? -16.762 10.134 -14.811 1.00 48.38 103 PRO A N 1
ATOM 800 C CA . PRO A 1 103 ? -17.057 11.539 -15.075 1.00 48.38 103 PRO A CA 1
ATOM 801 C C . PRO A 1 103 ? -18.013 11.709 -16.263 1.00 48.38 103 PRO A C 1
ATOM 803 O O . PRO A 1 103 ? -18.007 10.841 -17.169 1.00 48.38 103 PRO A O 1
#